Protein AF-A0A937VJG4-F1 (afdb_monomer_lite)

pLDDT: mean 88.38, std 5.54, range [58.84, 96.44]

Structure (mmCIF, N/CA/C/O backbone):
data_AF-A0A937VJG4-F1
#
_entry.id   AF-A0A937VJG4-F1
#
loop_
_atom_site.group_PDB
_atom_site.id
_atom_site.type_symbol
_atom_site.label_atom_id
_atom_site.label_alt_id
_atom_site.label_comp_id
_atom_site.label_asym_id
_atom_site.label_entity_id
_atom_site.label_seq_id
_atom_site.pdbx_PDB_ins_code
_atom_site.Cartn_x
_atom_site.Cartn_y
_atom_site.Cartn_z
_atom_site.occupancy
_atom_site.B_iso_or_equiv
_atom_site.auth_seq_id
_atom_site.auth_comp_id
_atom_site.auth_asym_id
_atom_site.auth_atom_id
_atom_site.pdbx_PDB_model_num
ATOM 1 N N . MET A 1 1 ? 25.844 -5.659 8.962 1.00 58.84 1 MET A N 1
ATOM 2 C CA . MET A 1 1 ? 25.625 -4.628 7.920 1.00 58.84 1 MET A CA 1
ATOM 3 C C . MET A 1 1 ? 25.079 -3.383 8.604 1.00 58.84 1 MET A C 1
ATOM 5 O O . MET A 1 1 ? 24.225 -3.534 9.467 1.00 58.84 1 MET A O 1
ATOM 9 N N . SER A 1 2 ? 25.604 -2.192 8.299 1.00 84.69 2 SER A N 1
ATOM 10 C CA . SER A 1 2 ? 25.132 -0.924 8.890 1.00 84.69 2 SER A CA 1
ATOM 11 C C . SER A 1 2 ? 23.638 -0.710 8.601 1.00 84.69 2 SER A C 1
ATOM 13 O O . SER A 1 2 ? 23.198 -0.987 7.486 1.00 84.69 2 SER A O 1
ATOM 15 N N . ALA A 1 3 ? 22.864 -0.206 9.573 1.00 86.00 3 ALA A N 1
ATOM 16 C CA . ALA A 1 3 ? 21.430 0.083 9.414 1.00 86.00 3 ALA A CA 1
ATOM 17 C C . ALA A 1 3 ? 21.147 0.992 8.201 1.00 86.00 3 ALA A C 1
ATOM 19 O O . ALA A 1 3 ? 20.148 0.822 7.502 1.00 86.00 3 ALA A O 1
ATOM 20 N N . ILE A 1 4 ? 22.090 1.888 7.899 1.00 88.06 4 ILE A N 1
ATOM 21 C CA . ILE A 1 4 ? 22.046 2.794 6.749 1.00 88.06 4 ILE A CA 1
ATOM 22 C C . ILE A 1 4 ? 22.105 2.009 5.430 1.00 88.06 4 ILE A C 1
ATOM 24 O O . ILE A 1 4 ? 21.334 2.282 4.515 1.00 88.06 4 ILE A O 1
ATOM 28 N N . ALA A 1 5 ? 22.958 0.985 5.339 1.00 89.31 5 ALA A N 1
ATOM 29 C CA . ALA A 1 5 ? 23.083 0.164 4.133 1.00 89.31 5 ALA A CA 1
ATOM 30 C C . ALA A 1 5 ? 21.786 -0.616 3.832 1.00 89.31 5 ALA A C 1
ATOM 32 O O . ALA A 1 5 ? 21.372 -0.743 2.677 1.00 89.31 5 ALA A O 1
ATOM 33 N N . THR A 1 6 ? 21.094 -1.091 4.871 1.00 87.12 6 THR A N 1
ATOM 34 C CA . THR A 1 6 ? 19.792 -1.762 4.725 1.00 87.12 6 THR A CA 1
ATOM 35 C C . THR A 1 6 ? 18.700 -0.787 4.271 1.00 87.12 6 THR A C 1
ATOM 37 O O . THR A 1 6 ? 17.882 -1.127 3.415 1.00 87.12 6 THR A O 1
ATOM 40 N N . GLY A 1 7 ? 18.704 0.444 4.792 1.00 87.56 7 GLY A N 1
ATOM 41 C CA . GLY A 1 7 ? 17.787 1.498 4.349 1.00 87.56 7 GLY A CA 1
ATOM 42 C C . GLY A 1 7 ? 17.983 1.854 2.873 1.00 87.56 7 GLY A C 1
ATOM 43 O O . GLY A 1 7 ? 17.029 1.811 2.099 1.00 87.56 7 GLY A O 1
ATOM 44 N N . LEU A 1 8 ? 19.230 2.106 2.457 1.00 91.81 8 LEU A N 1
ATOM 45 C CA . LEU A 1 8 ? 19.567 2.453 1.070 1.00 91.81 8 LEU A CA 1
ATOM 46 C C . LEU A 1 8 ? 19.199 1.345 0.077 1.00 91.81 8 LEU A C 1
ATOM 48 O O . LEU A 1 8 ? 18.619 1.622 -0.967 1.00 91.81 8 LEU A O 1
ATOM 52 N N . SER A 1 9 ? 19.465 0.082 0.417 1.00 88.75 9 SER A N 1
ATOM 53 C CA . SER A 1 9 ? 19.072 -1.049 -0.440 1.00 88.75 9 SER A CA 1
ATOM 54 C C . SER A 1 9 ? 17.553 -1.230 -0.546 1.00 88.75 9 SER A C 1
ATOM 56 O O . SER A 1 9 ? 17.058 -1.698 -1.571 1.00 88.75 9 SER A O 1
ATOM 58 N N . THR A 1 10 ? 16.793 -0.835 0.479 1.00 87.25 10 THR A N 1
ATOM 59 C CA . THR A 1 10 ? 15.323 -0.833 0.419 1.00 87.25 10 THR A CA 1
ATOM 60 C C . THR A 1 10 ? 14.812 0.273 -0.500 1.00 87.25 10 THR A C 1
ATOM 62 O O . THR A 1 10 ? 13.908 0.021 -1.294 1.00 87.25 10 THR A O 1
ATOM 65 N N . LEU A 1 11 ? 15.411 1.467 -0.437 1.00 90.06 11 LEU A N 1
ATOM 66 C CA . LEU A 1 11 ? 15.084 2.574 -1.338 1.00 90.06 11 LEU A CA 1
ATOM 67 C C . LEU A 1 11 ? 15.391 2.226 -2.798 1.00 90.06 11 LEU A C 1
ATOM 69 O O . LEU A 1 11 ? 14.520 2.399 -3.641 1.00 90.06 11 LEU A O 1
ATOM 73 N N . ASP A 1 12 ? 16.561 1.647 -3.082 1.00 91.88 12 ASP A N 1
ATOM 74 C CA . ASP A 1 12 ? 16.914 1.186 -4.435 1.00 91.88 12 ASP A CA 1
ATOM 75 C C . ASP A 1 12 ? 15.903 0.151 -4.955 1.00 91.88 12 ASP A C 1
ATOM 77 O O . ASP A 1 12 ? 15.465 0.180 -6.103 1.00 91.88 12 ASP A O 1
ATOM 81 N N . ARG A 1 13 ? 15.446 -0.753 -4.080 1.00 88.81 13 ARG A N 1
ATOM 82 C CA . ARG A 1 13 ? 14.423 -1.740 -4.438 1.00 88.81 13 ARG A CA 1
ATOM 83 C C . ARG A 1 13 ? 13.063 -1.106 -4.744 1.00 88.81 13 ARG A C 1
ATOM 85 O O . ARG A 1 13 ? 12.374 -1.592 -5.640 1.00 88.81 13 ARG A O 1
ATOM 92 N N . LEU A 1 14 ? 12.668 -0.069 -4.006 1.00 89.56 14 LEU A N 1
ATOM 93 C CA . LEU A 1 14 ? 11.437 0.683 -4.264 1.00 89.56 14 LEU A CA 1
ATOM 94 C C . LEU A 1 14 ? 11.530 1.473 -5.573 1.00 89.56 14 LEU A C 1
ATOM 96 O O . LEU A 1 14 ? 10.581 1.453 -6.352 1.00 89.56 14 LEU A O 1
ATOM 100 N N . ASP A 1 15 ? 12.677 2.094 -5.844 1.00 90.38 15 ASP A N 1
ATOM 101 C CA . ASP A 1 15 ? 12.910 2.848 -7.077 1.00 90.38 15 ASP A CA 1
ATOM 102 C C . ASP A 1 15 ? 12.843 1.935 -8.311 1.00 90.38 15 ASP A C 1
ATOM 104 O O . ASP A 1 15 ? 12.130 2.214 -9.274 1.00 90.38 15 ASP A O 1
ATOM 108 N N . ARG A 1 16 ? 13.452 0.744 -8.234 1.00 89.75 16 ARG A N 1
ATOM 109 C CA . ARG A 1 16 ? 13.337 -0.278 -9.289 1.00 89.75 16 ARG A CA 1
ATOM 110 C C . ARG A 1 16 ? 11.907 -0.749 -9.534 1.00 89.75 16 ARG A C 1
ATOM 112 O O . ARG A 1 16 ? 11.586 -1.101 -10.664 1.00 89.75 16 ARG A O 1
ATOM 119 N N . LEU A 1 17 ? 11.066 -0.809 -8.498 1.00 87.75 17 LEU A N 1
ATOM 120 C CA . LEU A 1 17 ? 9.645 -1.138 -8.656 1.00 87.75 17 LEU A CA 1
ATOM 121 C C . LEU A 1 17 ? 8.885 0.009 -9.333 1.00 87.75 17 LEU A C 1
ATOM 123 O O . LEU A 1 17 ? 8.044 -0.256 -10.182 1.00 87.75 17 LEU A O 1
ATOM 127 N N . ALA A 1 18 ? 9.208 1.262 -9.008 1.00 86.44 18 ALA A N 1
ATOM 128 C CA . ALA A 1 18 ? 8.571 2.438 -9.599 1.00 86.44 18 ALA A CA 1
ATOM 129 C C . ALA A 1 18 ? 8.931 2.648 -11.081 1.00 86.44 18 ALA A C 1
ATOM 131 O O . ALA A 1 18 ? 8.111 3.155 -11.844 1.00 86.44 18 ALA A O 1
ATOM 132 N N . GLN A 1 19 ? 10.135 2.242 -11.493 1.00 87.75 19 GLN A N 1
ATOM 133 C CA . GLN A 1 19 ? 10.606 2.323 -12.882 1.00 87.75 19 GLN A CA 1
ATOM 134 C C . GLN A 1 19 ? 10.042 1.222 -13.797 1.00 87.75 19 GLN A C 1
ATOM 136 O O . GLN A 1 19 ? 10.356 1.189 -14.987 1.00 87.75 19 GLN A O 1
ATOM 141 N N . GLN A 1 20 ? 9.239 0.291 -13.273 1.00 86.94 20 GLN A N 1
ATOM 142 C CA . GLN A 1 20 ? 8.659 -0.765 -14.096 1.00 86.94 20 GLN A CA 1
ATOM 143 C C . GLN A 1 20 ? 7.642 -0.202 -15.092 1.00 86.94 20 GLN A C 1
ATOM 145 O O . GLN A 1 20 ? 6.888 0.718 -14.792 1.00 86.94 20 GLN A O 1
ATOM 150 N N . ASP A 1 21 ? 7.565 -0.823 -16.267 1.00 84.94 21 ASP A N 1
ATOM 151 C CA . ASP A 1 21 ? 6.540 -0.508 -17.258 1.00 84.94 21 ASP A CA 1
ATOM 152 C C . ASP A 1 21 ? 5.461 -1.598 -17.248 1.00 84.94 21 ASP A C 1
ATOM 154 O O . ASP A 1 21 ? 5.594 -2.670 -17.846 1.00 84.94 21 ASP A O 1
ATOM 158 N N . THR A 1 22 ? 4.398 -1.361 -16.480 1.00 86.94 22 THR A N 1
ATOM 159 C CA . THR A 1 22 ? 3.189 -2.195 -16.501 1.00 86.94 22 THR A CA 1
ATOM 160 C C . THR A 1 22 ? 1.971 -1.355 -16.862 1.00 86.94 22 THR A C 1
ATOM 162 O O . THR A 1 22 ? 1.993 -0.128 -16.774 1.00 86.94 22 THR A O 1
ATOM 165 N N . ALA A 1 23 ? 0.859 -2.007 -17.218 1.00 83.50 23 ALA A N 1
ATOM 166 C CA . ALA A 1 23 ? -0.402 -1.317 -17.507 1.00 83.50 23 ALA A CA 1
ATOM 167 C C . ALA A 1 23 ? -0.823 -0.358 -16.378 1.00 83.50 23 ALA A C 1
ATOM 169 O O . ALA A 1 23 ? -1.383 0.702 -16.643 1.00 83.50 23 ALA A O 1
ATOM 170 N N . ILE A 1 24 ? -0.488 -0.696 -15.128 1.00 87.00 24 ILE A N 1
ATOM 171 C CA . ILE A 1 24 ? -0.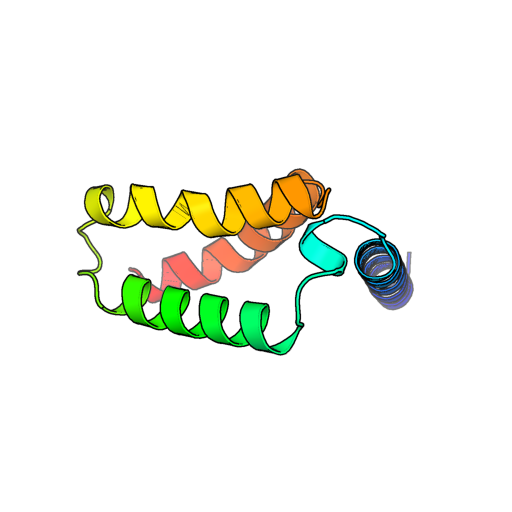753 0.162 -13.975 1.00 87.00 24 ILE A CA 1
ATOM 172 C C . ILE A 1 24 ? 0.170 1.378 -13.974 1.00 87.00 24 ILE A C 1
ATOM 174 O O . ILE A 1 24 ? -0.296 2.474 -13.691 1.00 87.00 24 ILE A O 1
ATOM 178 N N . HIS A 1 25 ? 1.449 1.247 -14.323 1.00 87.50 25 HIS A N 1
ATOM 179 C CA . HIS A 1 25 ? 2.388 2.375 -14.369 1.00 87.50 25 HIS A CA 1
ATOM 180 C C . HIS A 1 25 ? 1.990 3.426 -15.411 1.00 87.50 25 HIS A C 1
ATOM 182 O O . HIS A 1 25 ? 2.094 4.614 -15.122 1.00 87.50 25 HIS A O 1
ATOM 188 N N . ARG A 1 26 ? 1.402 2.998 -16.535 1.00 85.88 26 ARG A N 1
ATOM 189 C CA . ARG A 1 26 ? 0.914 3.872 -17.616 1.00 85.88 26 ARG A CA 1
ATOM 190 C C . ARG A 1 26 ? -0.373 4.647 -17.298 1.00 85.88 26 ARG A C 1
ATOM 192 O O . ARG A 1 26 ? -0.735 5.540 -18.057 1.00 85.88 26 ARG A O 1
ATOM 199 N N . LEU A 1 27 ? -1.075 4.316 -16.212 1.00 86.56 27 LEU A N 1
ATOM 200 C CA . LEU A 1 27 ? -2.245 5.076 -15.762 1.00 86.56 27 LEU A CA 1
ATOM 201 C C . LEU A 1 27 ? -1.839 6.441 -15.197 1.00 86.56 27 LEU A C 1
ATOM 203 O O . LEU A 1 27 ? -0.855 6.543 -14.458 1.00 86.56 27 LEU A O 1
ATOM 207 N N . ASP A 1 28 ? -2.682 7.442 -15.456 1.00 90.50 28 ASP A N 1
ATOM 208 C CA . ASP A 1 28 ? -2.580 8.791 -14.901 1.00 90.50 28 ASP A CA 1
ATOM 209 C C . ASP A 1 28 ? -2.307 8.755 -13.380 1.00 90.50 28 ASP A C 1
ATOM 211 O O . ASP A 1 28 ? -3.141 8.253 -12.615 1.00 90.50 28 ASP A O 1
ATOM 215 N N . PRO A 1 29 ? -1.185 9.325 -12.894 1.00 89.00 29 PRO A N 1
ATOM 216 C CA . PRO A 1 29 ? -0.833 9.300 -11.472 1.00 89.00 29 PRO A CA 1
ATOM 217 C C . PRO A 1 29 ? -1.921 9.896 -10.569 1.00 89.00 29 PRO A C 1
ATOM 219 O O . PRO A 1 29 ? -2.224 9.350 -9.509 1.00 89.00 29 PRO A O 1
ATOM 222 N N . ARG A 1 30 ? -2.577 10.971 -11.027 1.00 93.00 30 ARG A N 1
ATOM 223 C CA . ARG A 1 30 ? -3.705 11.617 -10.333 1.00 93.00 30 ARG A CA 1
ATOM 224 C C . ARG A 1 30 ? -4.881 10.670 -10.094 1.00 93.00 30 ARG A C 1
ATOM 226 O O . ARG A 1 30 ? -5.502 10.737 -9.038 1.00 93.00 30 ARG A O 1
ATOM 233 N N . ALA A 1 31 ? -5.159 9.772 -11.041 1.00 92.44 31 ALA A N 1
ATOM 234 C CA . ALA A 1 31 ? -6.251 8.820 -10.914 1.00 92.44 31 ALA A CA 1
ATOM 235 C C . ALA A 1 31 ? -5.952 7.821 -9.792 1.00 92.44 31 ALA A C 1
ATOM 237 O O . ALA A 1 31 ? -6.816 7.588 -8.958 1.00 92.44 31 ALA A O 1
ATOM 238 N N . LYS A 1 32 ? -4.710 7.326 -9.694 1.00 90.88 32 LYS A N 1
ATOM 239 C CA . LYS A 1 32 ? -4.283 6.402 -8.625 1.00 90.88 32 LYS A CA 1
ATOM 240 C C . LYS A 1 32 ? -4.387 7.021 -7.234 1.00 90.88 32 LYS A C 1
ATOM 242 O O . LYS A 1 32 ? -4.791 6.356 -6.280 1.00 90.88 32 LYS A O 1
ATOM 247 N N . VAL A 1 33 ? -3.994 8.288 -7.107 1.00 94.44 33 VAL A N 1
ATOM 248 C CA . VAL A 1 33 ? -4.087 9.013 -5.832 1.00 94.44 33 VAL A CA 1
ATOM 249 C C . VAL A 1 33 ? -5.551 9.192 -5.449 1.00 94.44 33 VAL A C 1
ATOM 251 O O . VAL A 1 33 ? -5.929 8.860 -4.327 1.00 94.44 33 VAL A O 1
ATOM 254 N N . LEU A 1 34 ? -6.391 9.634 -6.391 1.00 96.44 34 LEU A N 1
ATOM 255 C CA . LEU A 1 34 ? -7.816 9.833 -6.143 1.00 96.44 34 LEU A CA 1
ATOM 256 C C . LEU A 1 34 ? -8.529 8.518 -5.790 1.00 96.44 34 LEU A C 1
ATOM 258 O O . LEU A 1 34 ? -9.287 8.487 -4.826 1.00 96.44 34 LEU A O 1
ATOM 262 N N . THR A 1 35 ? -8.256 7.419 -6.502 1.00 94.31 35 THR A N 1
ATOM 263 C CA . THR A 1 35 ? -8.853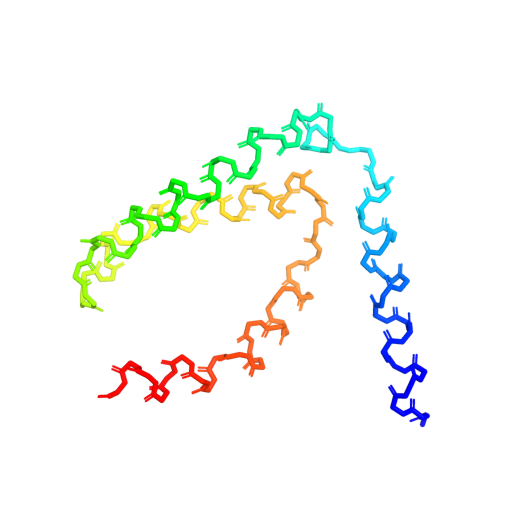 6.108 -6.193 1.00 94.31 35 THR A CA 1
ATOM 264 C C . THR A 1 35 ? -8.420 5.598 -4.828 1.00 94.31 35 THR A C 1
ATOM 266 O O . THR A 1 35 ? -9.238 5.047 -4.100 1.00 94.31 35 THR A O 1
ATOM 269 N N . THR A 1 36 ? -7.159 5.818 -4.446 1.00 94.69 36 THR A N 1
ATOM 270 C CA . THR A 1 36 ? -6.659 5.434 -3.119 1.00 94.69 36 THR A CA 1
ATOM 271 C C . THR A 1 36 ? -7.297 6.277 -2.017 1.00 94.69 36 THR A C 1
ATOM 273 O O . THR A 1 36 ? -7.660 5.738 -0.976 1.00 94.69 36 THR A O 1
ATOM 276 N N . LEU A 1 37 ? -7.501 7.575 -2.250 1.00 96.19 37 LEU A N 1
ATOM 277 C CA . LEU A 1 37 ? -8.204 8.448 -1.312 1.00 96.19 37 LEU A CA 1
ATOM 278 C C . LEU A 1 37 ? -9.653 7.988 -1.106 1.00 96.19 37 LEU A C 1
ATOM 280 O O . LEU A 1 37 ? -10.081 7.803 0.030 1.00 96.19 37 LEU A O 1
ATOM 284 N N . VAL A 1 38 ? -10.386 7.754 -2.199 1.00 95.94 38 VAL A N 1
ATOM 285 C CA . VAL A 1 38 ? -11.770 7.256 -2.150 1.00 95.94 38 VAL A CA 1
ATOM 286 C C . VAL A 1 38 ? -11.830 5.906 -1.439 1.00 95.94 38 VAL A C 1
ATOM 288 O O . VAL A 1 38 ? -12.668 5.718 -0.565 1.00 95.94 38 VAL A O 1
ATOM 291 N N . PHE A 1 39 ? -10.905 4.995 -1.749 1.00 94.75 39 PHE A N 1
ATOM 292 C CA . PHE A 1 39 ? -10.779 3.707 -1.073 1.00 94.75 39 PHE A CA 1
ATOM 293 C C . PHE A 1 39 ? -10.643 3.864 0.447 1.00 94.75 39 PHE A C 1
ATOM 295 O O . PHE A 1 39 ? -11.394 3.234 1.186 1.00 94.75 39 PHE A O 1
ATOM 302 N N . ILE A 1 40 ? -9.735 4.729 0.914 1.00 94.25 40 ILE A N 1
ATOM 303 C CA . ILE A 1 40 ? -9.534 4.979 2.349 1.00 94.25 40 ILE A CA 1
ATOM 304 C C . ILE A 1 40 ? -10.821 5.512 2.988 1.00 94.25 40 ILE A C 1
ATOM 306 O O . ILE A 1 40 ? -11.240 4.997 4.022 1.00 94.25 40 ILE A O 1
ATOM 310 N N . VAL A 1 41 ? -11.473 6.503 2.368 1.00 95.50 41 VAL A N 1
ATOM 311 C CA . VAL A 1 41 ? -12.726 7.086 2.880 1.00 95.50 41 VAL A CA 1
ATOM 312 C C . VAL A 1 41 ? -13.821 6.026 2.984 1.00 95.50 41 VAL A C 1
ATOM 314 O O . VAL A 1 41 ? -14.485 5.936 4.015 1.00 95.50 41 VAL A O 1
ATOM 317 N N . CYS A 1 42 ? -13.988 5.194 1.954 1.00 92.62 42 CYS A N 1
ATOM 318 C CA . CYS A 1 42 ? -14.958 4.105 1.971 1.00 92.62 42 CYS A CA 1
ATOM 319 C C . CYS A 1 42 ? -14.658 3.113 3.096 1.00 92.62 42 CYS A C 1
ATOM 321 O O . CYS A 1 42 ? -15.549 2.832 3.885 1.00 92.62 42 CYS A O 1
ATOM 323 N N . VAL A 1 43 ? -13.416 2.631 3.209 1.00 91.69 43 VAL A N 1
ATOM 324 C CA . VAL A 1 43 ? -13.012 1.636 4.218 1.00 91.69 43 VAL A CA 1
ATOM 325 C C . VAL A 1 43 ? -13.227 2.150 5.642 1.00 91.69 43 VAL A C 1
ATOM 327 O O . VAL A 1 43 ? -13.770 1.427 6.471 1.00 91.69 43 VAL A O 1
ATOM 330 N N . VAL A 1 44 ? -12.843 3.398 5.925 1.00 90.69 44 VAL A N 1
ATOM 331 C CA . VAL A 1 44 ? -12.978 4.000 7.266 1.00 90.69 44 VAL A CA 1
ATOM 332 C C . VAL A 1 44 ? -14.438 4.330 7.608 1.00 90.69 44 VAL A C 1
ATOM 334 O O . VAL A 1 44 ? -14.772 4.475 8.780 1.00 90.69 44 VAL A O 1
ATOM 337 N N . SER A 1 45 ? -15.323 4.407 6.610 1.00 90.12 45 SER A N 1
ATOM 338 C CA . SER A 1 45 ? -16.758 4.621 6.832 1.00 90.12 45 SER A CA 1
ATOM 339 C C . SER A 1 45 ? -17.493 3.367 7.329 1.00 90.12 45 SER A C 1
ATOM 341 O O . SER A 1 45 ? -18.616 3.490 7.817 1.00 90.12 45 SER A O 1
ATOM 343 N N . PHE A 1 46 ? -16.897 2.172 7.221 1.00 87.50 46 PHE A N 1
ATOM 344 C CA . PHE A 1 46 ? -17.482 0.940 7.763 1.00 87.50 46 PHE A CA 1
ATOM 345 C C . PHE A 1 46 ? -17.240 0.803 9.270 1.00 87.50 46 PHE A C 1
ATOM 347 O O . PHE A 1 46 ? -16.244 1.280 9.816 1.00 87.50 46 PHE A O 1
ATOM 354 N N . GLY A 1 47 ? -18.150 0.102 9.951 1.00 82.88 47 GLY A N 1
ATOM 355 C CA . GLY A 1 47 ? -17.993 -0.226 11.362 1.00 82.88 47 GLY A CA 1
ATOM 356 C C . GLY A 1 47 ? -16.772 -1.117 11.609 1.00 82.88 47 GLY A C 1
ATOM 357 O O . GLY A 1 47 ? -16.494 -2.045 10.850 1.00 82.88 47 GLY A O 1
ATOM 358 N N . LYS A 1 48 ? -16.064 -0.888 12.724 1.00 75.94 48 LYS A N 1
ATOM 359 C CA . LYS A 1 48 ? -14.834 -1.620 13.101 1.00 75.94 48 LYS A CA 1
ATOM 360 C C . LYS A 1 48 ? -14.975 -3.148 13.195 1.00 75.94 48 LYS A C 1
ATOM 362 O O . LYS A 1 48 ? -13.967 -3.847 13.161 1.00 75.94 48 LYS A O 1
ATOM 367 N N . TYR A 1 49 ? -16.198 -3.665 13.324 1.00 76.44 49 TYR A N 1
ATOM 368 C CA . TYR A 1 49 ? -16.475 -5.099 13.455 1.00 76.44 49 TYR A CA 1
ATOM 369 C C . TYR A 1 49 ? -17.148 -5.715 12.220 1.00 76.44 49 TYR A C 1
ATOM 371 O O . TYR A 1 49 ? -17.359 -6.926 12.190 1.00 76.44 49 TYR A O 1
ATOM 379 N N . ASP A 1 50 ? -17.410 -4.935 11.166 1.00 81.50 50 ASP A N 1
ATOM 380 C CA . ASP A 1 50 ? -18.049 -5.418 9.935 1.00 81.50 50 ASP A CA 1
ATOM 381 C C . ASP A 1 50 ? -17.035 -6.036 8.956 1.00 81.50 50 ASP A C 1
ATOM 383 O O . ASP A 1 50 ? -17.001 -5.728 7.766 1.00 81.50 50 ASP A O 1
ATOM 387 N N . VAL A 1 51 ? -16.197 -6.955 9.447 1.00 81.81 51 VAL A N 1
ATOM 388 C CA . VAL A 1 51 ? -15.059 -7.538 8.705 1.00 81.81 51 VAL A CA 1
ATOM 389 C C . VAL A 1 51 ? -15.484 -8.164 7.370 1.00 81.81 51 VAL A C 1
ATOM 391 O O . VAL A 1 51 ? -14.773 -8.055 6.371 1.00 81.81 51 VAL A O 1
ATOM 394 N N . VAL A 1 52 ? -16.668 -8.780 7.323 1.00 87.94 52 VAL A N 1
ATOM 395 C CA . VAL A 1 52 ? -17.202 -9.403 6.101 1.00 87.94 52 VAL A CA 1
ATOM 396 C C . VAL A 1 52 ? -17.533 -8.359 5.030 1.00 87.94 52 VAL A C 1
ATOM 398 O O . VAL A 1 52 ? -17.337 -8.619 3.847 1.00 87.94 52 VAL A O 1
ATOM 401 N N . GLN A 1 53 ? -17.974 -7.160 5.421 1.00 86.88 53 GLN A N 1
ATOM 402 C CA . GLN A 1 53 ? -18.270 -6.077 4.477 1.00 86.88 53 GLN A CA 1
ATOM 403 C C . GLN A 1 53 ? -16.993 -5.415 3.941 1.00 86.88 53 GLN A C 1
ATOM 405 O O . GLN A 1 53 ? -17.013 -4.842 2.853 1.00 86.88 53 GLN A O 1
ATOM 410 N N . LEU A 1 54 ? -15.866 -5.544 4.655 1.00 87.62 54 LEU A N 1
ATOM 411 C CA . LEU A 1 54 ? -14.560 -5.062 4.200 1.00 87.62 54 LEU A CA 1
ATOM 412 C C . LEU A 1 54 ? -13.870 -6.004 3.195 1.00 87.62 54 LEU A C 1
ATOM 414 O O . LEU A 1 54 ? -12.981 -5.562 2.469 1.00 87.62 54 LEU A O 1
ATOM 418 N N . LEU A 1 55 ? -14.263 -7.280 3.102 1.00 89.25 55 LEU A N 1
ATOM 419 C CA . LEU A 1 55 ? -13.637 -8.261 2.195 1.00 89.25 55 LEU A CA 1
ATOM 420 C C . LEU A 1 55 ? -13.511 -7.783 0.733 1.00 89.25 55 LEU A C 1
ATOM 422 O O . LEU A 1 55 ? -12.419 -7.908 0.172 1.00 89.25 55 LEU A O 1
ATOM 426 N N . PRO A 1 56 ? -14.551 -7.197 0.104 1.00 89.94 56 PRO A N 1
ATOM 427 C CA . PRO A 1 56 ? -14.462 -6.704 -1.272 1.00 89.94 56 PRO A CA 1
ATOM 428 C C . PRO A 1 56 ? -13.402 -5.614 -1.461 1.00 89.94 56 PRO A C 1
ATOM 430 O O . PRO A 1 56 ? -12.797 -5.518 -2.528 1.00 89.94 56 PRO A O 1
ATOM 433 N N . PHE A 1 57 ? -13.121 -4.817 -0.427 1.00 91.19 57 PHE A N 1
ATOM 434 C CA . PHE A 1 57 ? -12.126 -3.749 -0.492 1.00 91.19 57 PHE A CA 1
ATOM 435 C C . PHE A 1 57 ? -10.703 -4.294 -0.655 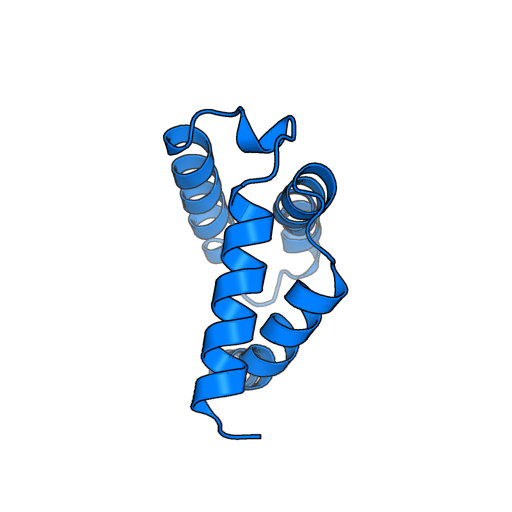1.00 91.19 57 PHE A C 1
ATOM 437 O O . PHE A 1 57 ? -9.874 -3.641 -1.280 1.00 91.19 57 PHE A O 1
ATOM 444 N N . VAL A 1 58 ? -10.422 -5.526 -0.218 1.00 90.69 58 VAL A N 1
ATOM 445 C CA . VAL A 1 58 ? -9.110 -6.172 -0.413 1.00 90.69 58 VAL A CA 1
ATOM 446 C C . VAL A 1 58 ? -8.779 -6.377 -1.899 1.00 90.69 58 VAL A C 1
ATOM 448 O O . VAL A 1 58 ? -7.606 -6.412 -2.271 1.00 90.69 58 VAL A O 1
ATOM 451 N N . VAL A 1 59 ? -9.784 -6.438 -2.780 1.00 92.50 59 VAL A N 1
ATOM 452 C CA . VAL A 1 59 ? -9.576 -6.616 -4.225 1.00 92.50 59 VAL A CA 1
ATOM 453 C C . VAL A 1 59 ? -8.755 -5.472 -4.819 1.00 92.50 59 VAL A C 1
ATOM 455 O O . VAL A 1 59 ? -7.851 -5.724 -5.613 1.00 92.50 59 VAL A O 1
ATOM 458 N N . TYR A 1 60 ? -9.007 -4.226 -4.408 1.00 91.38 60 TYR A N 1
ATOM 459 C CA . TYR A 1 60 ? -8.298 -3.056 -4.934 1.00 91.38 60 TYR A CA 1
ATOM 460 C C . TYR A 1 60 ? -6.767 -3.132 -4.745 1.00 91.38 60 TYR A C 1
ATOM 462 O O . TYR A 1 60 ? -6.050 -3.132 -5.752 1.00 91.38 60 TYR A O 1
ATOM 470 N N . PRO A 1 61 ? -6.225 -3.247 -3.513 1.00 91.31 61 PRO A N 1
ATOM 471 C CA . PRO A 1 61 ? -4.783 -3.343 -3.310 1.00 91.31 61 PRO A CA 1
ATOM 472 C C . PRO A 1 61 ? -4.187 -4.629 -3.897 1.00 91.31 61 PRO A C 1
ATOM 474 O O . PRO A 1 61 ? -3.049 -4.598 -4.361 1.00 91.31 61 PRO A O 1
ATOM 477 N N . VAL A 1 62 ? -4.930 -5.744 -3.935 1.00 91.81 62 VAL A N 1
ATOM 478 C CA . VAL A 1 62 ? -4.449 -7.001 -4.537 1.00 91.81 62 VAL A CA 1
ATOM 479 C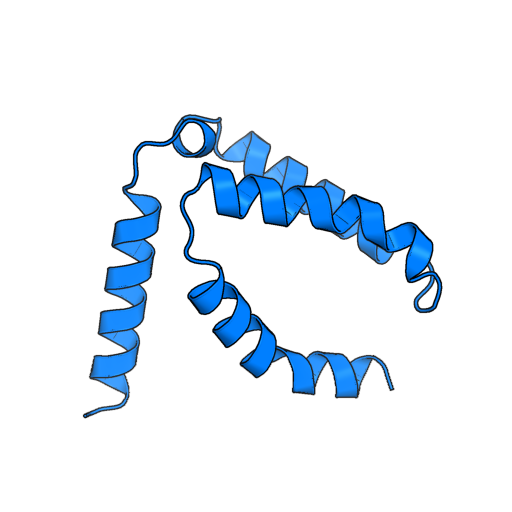 C . VAL A 1 62 ? -4.278 -6.867 -6.049 1.00 91.81 62 VAL A C 1
ATOM 481 O O . VAL A 1 62 ? -3.227 -7.229 -6.576 1.00 91.81 62 VAL A O 1
ATOM 484 N N . VAL A 1 63 ? -5.265 -6.307 -6.753 1.00 91.75 63 VAL A N 1
ATOM 485 C CA . VAL A 1 63 ? -5.183 -6.065 -8.202 1.00 91.75 63 VAL A CA 1
ATOM 486 C C . VAL A 1 63 ? -4.070 -5.066 -8.516 1.00 91.75 63 VAL A C 1
ATOM 488 O O . VAL A 1 63 ? -3.306 -5.277 -9.460 1.00 91.75 63 VAL A O 1
ATOM 491 N N . LEU A 1 64 ? -3.924 -4.018 -7.697 1.00 90.81 64 LEU A N 1
ATOM 492 C CA . LEU A 1 64 ? -2.855 -3.031 -7.846 1.00 90.81 64 LEU A CA 1
ATOM 493 C C . LEU A 1 64 ? -1.466 -3.665 -7.663 1.00 90.81 64 LEU A C 1
ATOM 495 O O . LEU A 1 64 ? -0.571 -3.434 -8.475 1.00 90.81 64 LEU A O 1
ATOM 499 N N . ALA A 1 65 ? -1.289 -4.507 -6.642 1.00 90.12 65 ALA A N 1
ATOM 500 C CA . ALA A 1 65 ? -0.037 -5.220 -6.406 1.00 90.12 65 ALA A CA 1
ATOM 501 C C . ALA A 1 65 ? 0.274 -6.215 -7.535 1.00 90.12 65 ALA A C 1
ATOM 503 O O . ALA A 1 65 ? 1.398 -6.243 -8.037 1.00 90.12 65 ALA A O 1
ATOM 504 N N . ALA A 1 66 ? -0.722 -6.986 -7.981 1.00 89.50 66 ALA A N 1
ATOM 505 C CA . ALA A 1 66 ? -0.563 -7.968 -9.049 1.00 89.50 66 ALA A CA 1
ATOM 506 C C . ALA A 1 66 ? -0.212 -7.306 -10.393 1.00 89.50 66 ALA A C 1
ATOM 508 O O . ALA A 1 66 ? 0.767 -7.689 -11.036 1.00 89.50 66 ALA A O 1
ATOM 509 N N . GLY A 1 67 ? -0.954 -6.274 -10.807 1.00 88.44 67 GLY A N 1
ATOM 510 C CA . GLY A 1 67 ? -0.677 -5.571 -12.062 1.00 88.44 67 GLY A CA 1
ATOM 511 C C . GLY A 1 67 ? 0.550 -4.653 -11.995 1.00 88.44 67 GLY A C 1
ATOM 512 O O . GLY A 1 67 ? 1.148 -4.354 -13.028 1.00 88.44 67 GLY A O 1
ATOM 513 N N . GLY A 1 68 ? 0.972 -4.244 -10.798 1.00 87.19 68 GLY A N 1
ATOM 514 C CA . GLY A 1 68 ? 2.243 -3.565 -10.549 1.00 87.19 68 GLY A CA 1
ATOM 515 C C . GLY A 1 68 ? 3.431 -4.520 -10.418 1.00 87.19 68 GLY A C 1
ATOM 516 O O . GLY A 1 68 ? 4.533 -4.048 -10.186 1.00 87.19 68 GLY A O 1
ATOM 517 N N . ARG A 1 69 ? 3.220 -5.844 -10.531 1.00 88.06 69 ARG A N 1
ATOM 518 C CA . ARG A 1 69 ? 4.234 -6.892 -10.290 1.00 88.06 69 ARG A CA 1
ATOM 519 C C . ARG A 1 69 ? 4.968 -6.719 -8.954 1.00 88.06 69 ARG A C 1
ATOM 521 O O . ARG A 1 69 ? 6.128 -7.109 -8.807 1.00 88.06 69 ARG A O 1
ATOM 528 N N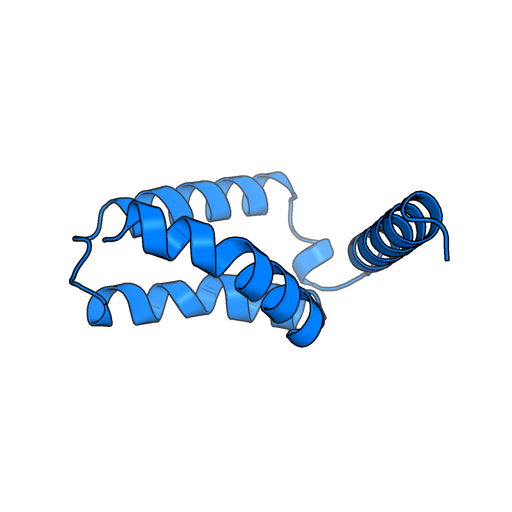 . VAL A 1 70 ? 4.275 -6.158 -7.965 1.00 87.94 70 VAL A N 1
ATOM 529 C CA . VAL A 1 70 ? 4.825 -5.921 -6.636 1.00 87.94 70 VAL A CA 1
ATOM 530 C C . VAL A 1 70 ? 4.900 -7.264 -5.906 1.00 87.94 70 VAL A C 1
ATOM 532 O O . VAL A 1 70 ? 3.885 -7.955 -5.782 1.00 87.94 70 VAL A O 1
ATOM 535 N N . PRO A 1 71 ? 6.077 -7.665 -5.399 1.00 86.94 71 PRO A N 1
ATOM 536 C CA . PRO A 1 71 ? 6.214 -8.931 -4.698 1.00 86.94 71 PRO A CA 1
ATOM 537 C C . PRO A 1 71 ? 5.394 -8.913 -3.401 1.00 86.94 71 PRO A C 1
ATOM 539 O O . PRO A 1 71 ? 5.700 -8.160 -2.476 1.00 86.94 71 PRO A O 1
ATOM 542 N N . LEU A 1 72 ? 4.388 -9.788 -3.301 1.00 85.25 72 LEU A N 1
ATOM 543 C CA . LEU A 1 72 ? 3.488 -9.868 -2.141 1.00 85.25 72 LEU A CA 1
ATOM 544 C C . LEU A 1 72 ? 4.239 -10.076 -0.819 1.00 85.25 72 LEU A C 1
ATOM 546 O O . LEU A 1 72 ? 3.862 -9.502 0.197 1.00 85.25 72 LEU A O 1
ATOM 550 N N . GLY A 1 73 ? 5.348 -10.823 -0.834 1.00 86.50 73 GLY A N 1
ATOM 551 C CA . GLY A 1 73 ? 6.191 -11.019 0.349 1.00 86.50 73 GLY A CA 1
ATOM 552 C C . GLY A 1 73 ? 6.833 -9.728 0.874 1.00 86.50 73 GLY A C 1
ATOM 553 O O . GLY A 1 73 ? 7.045 -9.592 2.077 1.00 86.50 73 GLY A O 1
ATOM 554 N N . PHE A 1 74 ? 7.107 -8.752 0.001 1.00 85.94 74 PHE A N 1
ATOM 555 C CA . PHE A 1 74 ? 7.612 -7.442 0.417 1.00 85.94 74 PHE A CA 1
ATOM 556 C C . PHE A 1 74 ? 6.525 -6.637 1.140 1.00 85.94 74 PHE A C 1
ATOM 558 O O . PHE A 1 74 ? 6.770 -6.118 2.227 1.00 85.94 74 PHE A O 1
ATOM 565 N N . VAL A 1 75 ? 5.309 -6.611 0.585 1.00 87.81 75 VAL A N 1
ATOM 566 C CA . VAL A 1 75 ? 4.148 -5.946 1.201 1.00 87.81 75 VAL A CA 1
ATOM 567 C C . VAL A 1 75 ? 3.783 -6.609 2.529 1.00 87.81 75 VAL A C 1
ATOM 569 O O . VAL A 1 75 ? 3.622 -5.920 3.532 1.00 87.81 75 VAL A O 1
ATOM 572 N N . ALA A 1 76 ? 3.733 -7.942 2.572 1.00 88.81 76 ALA A N 1
ATOM 573 C CA . ALA A 1 76 ? 3.437 -8.703 3.783 1.00 88.81 76 ALA A CA 1
ATOM 574 C C . ALA A 1 76 ? 4.445 -8.420 4.904 1.00 88.81 76 ALA A C 1
ATOM 576 O O . ALA A 1 76 ? 4.050 -8.267 6.055 1.00 88.81 76 ALA A O 1
ATOM 577 N N . ARG A 1 77 ? 5.737 -8.280 4.580 1.00 90.12 77 ARG A N 1
ATOM 578 C CA . ARG A 1 77 ? 6.762 -7.915 5.566 1.00 90.12 77 ARG A CA 1
ATOM 579 C C . ARG A 1 77 ? 6.511 -6.533 6.169 1.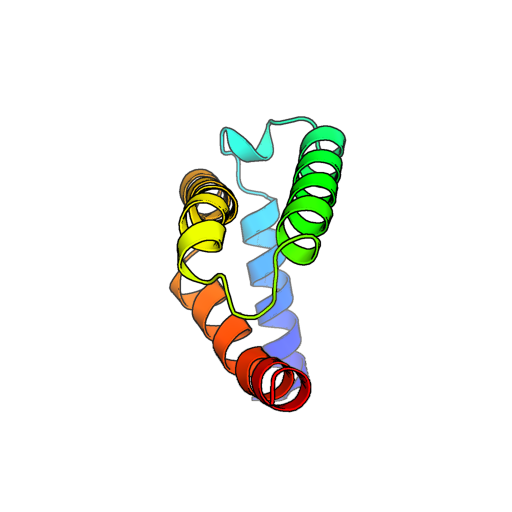00 90.12 77 ARG A C 1
ATOM 581 O O . ARG A 1 77 ? 6.638 -6.381 7.379 1.00 90.12 77 ARG A O 1
ATOM 588 N N . ILE A 1 78 ? 6.156 -5.545 5.346 1.00 87.25 78 ILE A N 1
ATOM 589 C CA . ILE A 1 78 ? 5.822 -4.193 5.821 1.00 87.25 78 ILE A CA 1
ATOM 590 C C . ILE A 1 78 ? 4.560 -4.241 6.690 1.00 87.25 78 ILE A C 1
ATOM 592 O O . ILE A 1 78 ? 4.561 -3.703 7.793 1.00 87.25 78 ILE A O 1
ATOM 596 N N . LEU A 1 79 ? 3.516 -4.942 6.238 1.00 90.12 79 LEU A N 1
ATOM 597 C CA . LEU A 1 79 ? 2.278 -5.116 6.999 1.00 90.12 79 LEU A CA 1
ATOM 598 C C . LEU A 1 79 ? 2.521 -5.790 8.350 1.00 90.12 79 LEU A C 1
ATOM 600 O O . LEU A 1 79 ? 1.961 -5.347 9.342 1.00 90.12 79 LEU A O 1
ATOM 604 N N . LEU A 1 80 ? 3.379 -6.809 8.417 1.00 92.56 80 LEU A N 1
ATOM 605 C CA . LEU A 1 80 ? 3.705 -7.503 9.665 1.00 92.56 80 LEU A CA 1
ATOM 606 C C . LEU A 1 80 ? 4.384 -6.550 10.658 1.00 92.56 80 LEU A C 1
ATOM 608 O O . LEU A 1 80 ? 4.002 -6.511 11.824 1.00 92.56 80 LEU A O 1
ATOM 612 N N . VAL A 1 81 ? 5.313 -5.713 10.189 1.00 91.94 81 VAL A N 1
ATOM 613 C CA . VAL A 1 81 ? 5.975 -4.698 11.028 1.00 91.94 81 VAL A CA 1
ATOM 614 C C . VAL A 1 81 ? 4.992 -3.638 11.541 1.00 91.94 81 VAL A C 1
ATOM 616 O O . VAL A 1 81 ? 5.132 -3.185 12.673 1.00 91.94 81 VAL A O 1
ATOM 619 N N . VAL A 1 82 ? 3.985 -3.260 10.747 1.00 91.19 82 VAL A N 1
ATOM 620 C CA . VAL A 1 82 ? 2.974 -2.250 11.126 1.00 91.19 82 VAL A CA 1
ATOM 621 C C . VAL A 1 82 ? 1.810 -2.852 11.932 1.00 91.19 82 VAL A C 1
ATOM 623 O O . VAL A 1 82 ? 1.192 -2.160 12.737 1.00 91.19 82 VAL A O 1
ATOM 626 N N . SER A 1 83 ? 1.530 -4.149 11.779 1.00 91.38 83 SER A N 1
ATOM 627 C CA . SER A 1 83 ? 0.438 -4.860 12.455 1.00 91.38 83 SER A CA 1
ATOM 628 C C . SER A 1 83 ? 0.370 -4.688 13.980 1.00 91.38 83 SER A C 1
ATOM 630 O O . SER A 1 83 ? -0.746 -4.485 14.460 1.00 91.38 83 SER A O 1
ATOM 632 N N . PRO A 1 84 ? 1.475 -4.687 14.766 1.00 91.94 84 PRO A N 1
ATOM 633 C CA . PRO A 1 84 ? 1.374 -4.452 16.204 1.00 91.94 84 PRO A CA 1
ATOM 634 C C . PRO A 1 84 ? 0.752 -3.091 16.520 1.00 91.94 84 PRO A C 1
ATOM 636 O O . PRO A 1 84 ? -0.087 -3.007 17.409 1.00 91.94 84 PRO A O 1
ATOM 639 N N . PHE A 1 85 ? 1.081 -2.041 15.762 1.00 92.12 85 PHE A N 1
ATOM 640 C CA . PHE A 1 85 ? 0.482 -0.720 15.953 1.00 92.12 85 PHE A CA 1
ATOM 641 C C . PHE A 1 85 ? -1.031 -0.739 15.696 1.00 92.12 85 PHE A C 1
ATOM 643 O O . PHE A 1 85 ? -1.798 -0.205 16.491 1.00 92.12 85 PHE A O 1
ATOM 650 N N . ALA A 1 86 ? -1.470 -1.410 14.628 1.00 87.25 86 ALA A N 1
ATOM 651 C CA . ALA A 1 86 ? -2.893 -1.555 14.326 1.00 87.25 86 ALA A CA 1
ATOM 652 C C . ALA A 1 86 ? -3.647 -2.332 15.420 1.00 87.25 86 ALA A C 1
ATOM 654 O O . ALA A 1 86 ? -4.762 -1.957 15.771 1.00 87.25 86 ALA A O 1
ATOM 655 N N . LEU A 1 87 ? -3.029 -3.373 15.992 1.00 88.88 87 LEU A N 1
ATOM 656 C CA . LEU A 1 87 ? -3.601 -4.122 17.113 1.00 88.88 87 LEU A CA 1
ATOM 657 C C . LEU A 1 87 ? -3.734 -3.251 18.368 1.00 88.88 87 LEU A C 1
ATOM 659 O O . LEU A 1 87 ? -4.778 -3.287 19.002 1.00 88.88 87 LEU A O 1
ATOM 663 N N . PHE A 1 88 ? -2.735 -2.426 18.695 1.00 91.31 88 PHE A N 1
ATOM 664 C CA . PHE A 1 88 ? -2.813 -1.516 19.847 1.00 91.31 88 PHE A CA 1
ATOM 665 C C . PHE A 1 88 ? -3.876 -0.421 19.703 1.00 91.31 88 PHE A C 1
ATOM 667 O O . PHE A 1 88 ? -4.409 0.025 20.709 1.00 91.31 88 PHE A O 1
ATOM 674 N N . VAL A 1 89 ? -4.164 0.033 18.481 1.00 85.69 89 VAL A N 1
ATOM 675 C CA . VAL A 1 89 ? -5.210 1.041 18.223 1.00 85.69 89 VAL A CA 1
ATOM 676 C C . VAL A 1 89 ? -6.606 0.408 18.139 1.00 85.69 89 VAL A C 1
ATOM 678 O O . VAL A 1 89 ? -7.600 1.071 18.424 1.00 85.69 89 VAL A O 1
ATOM 681 N N . GLY A 1 90 ? -6.692 -0.850 17.695 1.00 73.94 90 GLY A N 1
ATOM 682 C CA . GLY A 1 90 ? -7.952 -1.572 17.509 1.00 73.94 90 GLY A CA 1
ATOM 683 C C . GLY A 1 90 ? -8.487 -2.293 18.753 1.00 73.94 90 GLY A C 1
ATOM 684 O O . GLY A 1 90 ? -9.682 -2.603 18.779 1.00 73.94 90 GLY A O 1
ATOM 685 N N . VAL A 1 91 ? -7.625 -2.570 19.740 1.00 67.00 91 VAL A N 1
ATOM 686 C CA . VAL A 1 91 ? -7.984 -3.058 21.089 1.00 67.00 91 VAL A CA 1
ATOM 687 C C . VAL A 1 91 ? -8.483 -1.896 21.937 1.00 67.00 91 VAL A C 1
ATOM 689 O O . VAL A 1 91 ? -9.594 -2.036 22.495 1.00 67.00 91 VAL A O 1
#

Secondary structure (DSSP, 8-state):
--HHHHHHHHHHHHHHHHT---TTTTS-HHHHHHHHHHHHHHHHTS-TT-HHHHGGGGHHHHHHHHHTT--HHHHHHHHHHHHHHHHHHH-

Sequence (91 aa):
MSAIATGLSTLDRLDRLAQQDTAIHRLDPRAKVLTTLVFIVCVVSFGKYDVVQLLPFVVYPVVLAAGGRVPLGFVARILLVVSPFALFVGV

Radius of gyration: 15.79 Å; chains: 1; bounding box: 44×23×39 Å

Foldseek 3Di:
DDPVVVVVVVVVVVVVLLPDDFPLNPDDPVVVVVVVVVLVVVLVPDDLPVVVVCVVSVVVVVVSCVRSVPPVVVVVVVCVVCVVVVVVVSD